Protein AF-A0A378INS8-F1 (afdb_monomer_lite)

Structure (mmCIF, N/CA/C/O backbone):
data_AF-A0A378INS8-F1
#
_entry.id   AF-A0A378INS8-F1
#
loop_
_atom_site.group_PDB
_atom_site.id
_atom_site.type_symbol
_atom_site.label_atom_id
_atom_site.label_alt_id
_atom_site.label_comp_id
_atom_site.label_asym_id
_atom_site.label_entity_id
_atom_site.label_seq_id
_atom_site.pdbx_PDB_ins_code
_atom_site.Cartn_x
_atom_site.Cartn_y
_atom_site.Cartn_z
_atom_site.occupancy
_atom_site.B_iso_or_equiv
_atom_site.auth_seq_id
_atom_site.auth_comp_id
_atom_site.auth_asym_id
_atom_site.auth_atom_id
_atom_site.pdbx_PDB_model_num
ATOM 1 N N . MET A 1 1 ? 23.348 29.051 44.849 1.00 39.84 1 MET A N 1
ATOM 2 C CA . MET A 1 1 ? 23.920 27.692 44.693 1.00 39.84 1 MET A CA 1
ATOM 3 C C . MET A 1 1 ? 22.942 26.666 45.245 1.00 39.84 1 MET A C 1
ATOM 5 O O . MET A 1 1 ? 22.263 26.943 46.222 1.00 39.84 1 MET A O 1
ATOM 9 N N . LYS A 1 2 ? 22.835 25.541 44.535 1.00 44.41 2 LYS A N 1
ATOM 10 C CA . LYS A 1 2 ? 21.806 24.494 44.605 1.00 44.41 2 LYS A CA 1
ATOM 11 C C . LYS A 1 2 ? 21.766 23.766 45.956 1.00 44.41 2 LYS A C 1
ATOM 13 O O . LYS A 1 2 ? 22.817 23.362 46.442 1.00 44.41 2 LYS A O 1
ATOM 18 N N . ARG A 1 3 ? 20.563 23.471 46.463 1.00 52.94 3 ARG A N 1
ATOM 19 C CA . ARG A 1 3 ? 20.288 22.281 47.289 1.00 52.94 3 ARG A CA 1
ATOM 20 C C . ARG A 1 3 ? 18.936 21.703 46.872 1.00 52.94 3 ARG A C 1
ATOM 22 O O . ARG A 1 3 ? 17.893 22.259 47.191 1.00 52.94 3 ARG A O 1
ATOM 29 N N . PHE A 1 4 ? 18.991 20.632 46.086 1.00 54.97 4 PHE A N 1
ATOM 30 C CA . PHE A 1 4 ? 17.843 19.791 45.769 1.00 54.97 4 PHE A CA 1
ATOM 31 C C . PHE A 1 4 ? 17.608 18.865 46.961 1.00 54.97 4 PHE A C 1
ATOM 33 O O . PHE A 1 4 ? 18.517 18.137 47.356 1.00 54.97 4 PHE A O 1
ATOM 40 N N . SER A 1 5 ? 16.417 18.944 47.552 1.00 51.12 5 SER A N 1
ATOM 41 C CA . SER A 1 5 ? 15.993 18.050 48.624 1.00 51.12 5 SER A CA 1
ATOM 42 C C . SER A 1 5 ? 15.397 16.787 48.008 1.00 51.12 5 SER A C 1
ATOM 44 O O . SER A 1 5 ? 14.485 16.852 47.184 1.00 51.12 5 SER A O 1
ATOM 46 N N . THR A 1 6 ? 15.968 15.647 48.371 1.00 59.41 6 THR A N 1
ATOM 47 C CA . THR A 1 6 ? 15.587 14.296 47.964 1.00 59.41 6 THR A CA 1
ATOM 48 C C . THR A 1 6 ? 14.292 13.868 48.651 1.00 59.41 6 THR A C 1
ATOM 50 O O . THR A 1 6 ? 14.273 13.711 49.871 1.00 59.41 6 THR A O 1
ATOM 53 N N . LEU A 1 7 ? 13.232 13.615 47.882 1.00 56.62 7 LEU A N 1
ATOM 54 C CA . LEU A 1 7 ? 12.071 12.864 48.360 1.00 56.62 7 LEU A CA 1
ATOM 55 C C . LEU A 1 7 ? 12.234 11.402 47.939 1.00 56.62 7 LEU A C 1
ATOM 57 O O . LEU A 1 7 ? 11.865 11.007 46.836 1.00 56.62 7 LEU A O 1
ATOM 61 N N . PHE A 1 8 ? 12.831 10.613 48.832 1.00 53.41 8 PHE A N 1
ATOM 62 C CA . PHE A 1 8 ? 12.748 9.157 48.794 1.00 53.41 8 PHE A CA 1
ATOM 63 C C . PHE A 1 8 ? 11.377 8.749 49.340 1.00 53.41 8 PHE A C 1
ATOM 65 O O . PHE A 1 8 ? 11.072 8.990 50.507 1.00 53.41 8 PHE A O 1
ATOM 72 N N . PHE A 1 9 ? 10.543 8.144 48.496 1.00 46.22 9 PHE A N 1
ATOM 73 C CA . PHE A 1 9 ? 9.330 7.465 48.940 1.00 46.22 9 PHE A CA 1
ATOM 74 C C . PHE A 1 9 ? 9.711 6.101 49.525 1.00 46.22 9 PHE A C 1
ATOM 76 O O . PHE A 1 9 ? 10.216 5.232 48.819 1.00 46.22 9 PHE A O 1
ATOM 83 N N . SER A 1 10 ? 9.474 5.945 50.826 1.00 43.38 10 SER A N 1
ATOM 84 C CA . SER A 1 10 ? 9.538 4.677 51.553 1.00 43.38 10 SER A CA 1
ATOM 85 C C . SER A 1 10 ? 8.176 3.973 51.457 1.00 43.38 10 SER A C 1
ATOM 87 O O . SER A 1 10 ? 7.172 4.591 51.830 1.00 43.38 10 SER A O 1
ATOM 89 N N . PRO A 1 11 ? 8.079 2.722 50.976 1.00 47.91 11 PRO A N 1
ATOM 90 C CA . PRO A 1 11 ? 6.872 1.926 51.138 1.00 47.91 11 PRO A CA 1
ATOM 91 C C . PRO A 1 11 ? 6.813 1.402 52.578 1.00 47.91 11 PRO A C 1
ATOM 93 O O . PRO A 1 11 ? 7.722 0.714 53.034 1.00 47.91 11 PRO A O 1
ATOM 96 N N . LYS A 1 12 ? 5.730 1.728 53.292 1.00 42.47 12 LYS A N 1
ATOM 97 C CA . LYS A 1 12 ? 5.376 1.092 54.567 1.00 42.47 12 LYS A CA 1
ATOM 98 C C . LYS A 1 12 ? 5.218 -0.417 54.353 1.00 42.47 12 LYS A C 1
ATOM 100 O O . LYS A 1 12 ? 4.269 -0.846 53.703 1.00 42.47 12 LYS A O 1
ATOM 105 N N . GLU A 1 13 ? 6.119 -1.198 54.935 1.00 41.91 13 GLU A N 1
ATOM 106 C CA . GLU A 1 13 ? 5.867 -2.593 55.284 1.00 41.91 13 GLU A CA 1
ATOM 107 C C . GLU A 1 13 ? 4.958 -2.618 56.516 1.00 41.91 13 GLU A C 1
ATOM 109 O O . GLU A 1 13 ? 5.338 -2.154 57.591 1.00 41.91 13 GLU A O 1
ATOM 114 N N . GLU A 1 14 ? 3.752 -3.156 56.367 1.00 38.22 14 GLU A N 1
ATOM 115 C CA . GLU A 1 14 ? 2.919 -3.564 57.493 1.00 38.22 14 GLU A CA 1
ATOM 116 C C . GLU A 1 14 ? 2.7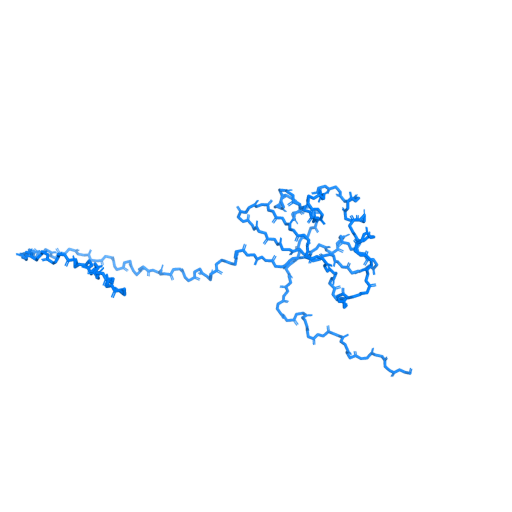33 -5.076 57.375 1.00 38.22 14 GLU A C 1
ATOM 118 O O . GLU A 1 14 ? 2.094 -5.586 56.456 1.00 38.22 14 GLU A O 1
ATOM 123 N N . SER A 1 15 ? 3.406 -5.793 58.271 1.00 48.62 15 SER A N 1
ATOM 124 C CA . SER A 1 15 ? 3.324 -7.239 58.413 1.00 48.62 15 SER A CA 1
ATOM 125 C C . SER A 1 15 ? 2.373 -7.564 59.559 1.00 48.62 15 SER A C 1
ATOM 127 O O . SER A 1 15 ? 2.508 -7.030 60.659 1.00 48.62 15 SER A O 1
ATOM 129 N N . LEU A 1 16 ? 1.429 -8.478 59.328 1.00 35.53 16 LEU A N 1
ATOM 130 C CA . LEU A 1 16 ? 0.792 -9.207 60.419 1.00 35.53 16 LEU A CA 1
ATOM 131 C C . LEU A 1 16 ? 0.398 -10.608 59.946 1.00 35.53 16 LEU A C 1
ATOM 133 O O . LEU A 1 16 ? -0.518 -10.805 59.152 1.00 35.53 16 LEU A O 1
ATOM 137 N N . ASN A 1 17 ? 1.168 -11.581 60.427 1.00 38.75 17 ASN A N 1
ATOM 138 C CA . ASN A 1 17 ? 0.951 -13.009 60.250 1.00 38.75 17 ASN A CA 1
ATOM 139 C C . ASN A 1 17 ? -0.226 -13.490 61.113 1.00 38.75 17 ASN A C 1
ATOM 141 O O . ASN A 1 17 ? -0.330 -13.091 62.270 1.00 38.75 17 ASN A O 1
ATOM 145 N N . SER A 1 18 ? -0.999 -14.468 60.633 1.00 44.94 18 SER A N 1
ATOM 146 C CA . SER A 1 18 ? -1.199 -15.729 61.373 1.00 44.94 18 SER A CA 1
ATOM 147 C C . SER A 1 18 ? -1.793 -16.834 60.473 1.00 44.94 18 SER A C 1
ATOM 149 O O . SER A 1 18 ? -2.406 -16.521 59.451 1.00 44.94 18 SER A O 1
ATOM 151 N N . PRO A 1 19 ? -1.558 -18.126 60.791 1.00 46.62 19 PRO A N 1
ATOM 152 C CA . PRO A 1 19 ? -1.724 -19.244 59.866 1.00 46.62 19 PRO A CA 1
ATOM 153 C C . PRO A 1 19 ? -3.017 -20.029 60.117 1.00 46.62 19 PRO A C 1
ATOM 155 O O . PRO A 1 19 ? -3.330 -20.356 61.259 1.00 46.62 19 PRO A O 1
ATOM 158 N N . ILE A 1 20 ? -3.711 -20.450 59.056 1.00 40.41 20 ILE A N 1
ATOM 159 C CA . ILE A 1 20 ? -4.708 -21.526 59.141 1.00 40.41 20 ILE A CA 1
ATOM 160 C C . ILE A 1 20 ? -4.495 -22.488 57.971 1.00 40.41 20 ILE A C 1
ATOM 162 O O . ILE A 1 20 ? -4.667 -22.141 56.805 1.00 40.41 20 ILE A O 1
ATOM 166 N N . LYS A 1 21 ? -4.082 -23.712 58.318 1.00 45.50 21 LYS A N 1
ATOM 167 C CA . LYS A 1 21 ? -4.075 -24.889 57.447 1.00 45.50 21 LYS A CA 1
ATOM 168 C C . LYS A 1 21 ? -5.506 -25.216 57.025 1.00 45.50 21 LYS A C 1
ATOM 170 O O . LYS A 1 21 ? -6.363 -25.409 57.883 1.00 45.50 21 LYS A O 1
ATOM 175 N N . THR A 1 22 ? -5.729 -25.439 55.737 1.00 39.97 22 THR A N 1
ATOM 176 C CA . THR A 1 22 ? -6.728 -26.414 55.288 1.00 39.97 22 THR A CA 1
ATOM 177 C C . THR A 1 22 ? -6.227 -27.049 53.998 1.00 39.97 22 THR A C 1
ATOM 179 O O . THR A 1 22 ? -6.024 -26.375 52.991 1.00 39.97 22 THR A O 1
ATOM 182 N N . GLU A 1 23 ? -5.944 -28.347 54.076 1.00 46.47 23 GLU A N 1
ATOM 183 C CA . GLU A 1 23 ? -5.719 -29.216 52.927 1.00 46.47 23 GLU A CA 1
ATOM 184 C C . GLU A 1 23 ? -6.987 -29.250 52.068 1.00 46.47 23 GLU A C 1
ATOM 186 O O . GLU A 1 23 ? -8.095 -29.392 52.581 1.00 46.47 23 GLU A O 1
ATOM 191 N N . GLY A 1 24 ? -6.826 -29.129 50.754 1.00 33.47 24 GLY A N 1
ATOM 192 C CA . GLY A 1 24 ? -7.931 -29.212 49.810 1.00 33.47 24 GLY A CA 1
ATOM 193 C C . GLY A 1 24 ? -7.426 -29.109 48.380 1.00 33.47 24 GLY A C 1
ATOM 194 O O . GLY A 1 24 ? -7.262 -28.010 47.873 1.00 33.47 24 GLY A O 1
ATOM 195 N N . ASN A 1 25 ? -7.131 -30.270 47.789 1.00 39.12 25 ASN A N 1
ATOM 196 C CA . ASN A 1 25 ? -6.946 -30.561 46.362 1.00 39.12 25 ASN A CA 1
ATOM 197 C C . ASN A 1 25 ? -6.570 -29.387 45.446 1.00 39.12 25 ASN A C 1
ATOM 199 O O . ASN A 1 25 ? -7.413 -28.608 45.017 1.00 39.12 25 ASN A O 1
ATOM 203 N N . VAL A 1 26 ? -5.297 -29.358 45.060 1.00 43.28 26 VAL A N 1
ATOM 204 C CA . VAL A 1 26 ? -4.753 -28.498 44.011 1.00 43.28 26 VAL A CA 1
ATOM 205 C C . VAL A 1 26 ? -5.031 -29.147 42.648 1.00 43.28 26 VAL A C 1
ATOM 207 O O . VAL A 1 26 ? -4.382 -30.145 42.332 1.00 43.28 26 VAL A O 1
ATOM 210 N N . PRO A 1 27 ? -5.884 -28.597 41.762 1.00 43.03 27 PRO A N 1
ATOM 211 C CA . PRO A 1 27 ? -5.593 -28.692 40.349 1.00 43.03 27 PRO A CA 1
ATOM 212 C C . PRO A 1 27 ? -4.503 -27.657 40.100 1.00 43.03 27 PRO A C 1
ATOM 214 O O . PRO A 1 27 ? -4.717 -26.446 40.175 1.00 43.03 27 PRO A O 1
ATOM 217 N N . ASN A 1 28 ? -3.294 -28.159 39.874 1.00 45.88 28 ASN A N 1
ATOM 218 C CA . ASN A 1 28 ? -2.154 -27.357 39.478 1.00 45.88 28 ASN A CA 1
ATOM 219 C C . ASN A 1 28 ? -2.430 -26.897 38.047 1.00 45.88 28 ASN A C 1
ATOM 221 O O . ASN A 1 28 ? -1.963 -27.505 37.083 1.00 45.88 28 ASN A O 1
ATOM 225 N N . TYR A 1 29 ? -3.242 -25.850 37.901 1.00 42.84 29 TYR A N 1
ATOM 226 C CA . TYR A 1 29 ? -3.275 -25.067 36.684 1.00 42.84 29 TYR A CA 1
ATOM 227 C C . TYR A 1 29 ? -1.916 -24.392 36.623 1.00 42.84 29 TYR A C 1
ATOM 229 O O . TYR A 1 29 ? -1.720 -23.282 37.119 1.00 42.84 29 TYR A O 1
ATOM 237 N N . LYS A 1 30 ? -0.947 -25.109 36.041 1.00 44.88 30 LYS A N 1
ATOM 238 C CA . LYS A 1 30 ? 0.213 -24.487 35.429 1.00 44.88 30 LYS A CA 1
ATOM 239 C C . LYS A 1 30 ? -0.360 -23.346 34.611 1.00 44.88 30 LYS A C 1
ATOM 241 O O . LYS A 1 30 ? -1.018 -23.573 33.598 1.00 44.88 30 LYS A O 1
ATOM 246 N N . LYS A 1 31 ? -0.158 -22.133 35.116 1.00 46.44 31 LYS A N 1
ATOM 247 C CA . LYS A 1 31 ? -0.298 -20.891 34.382 1.00 46.44 31 LYS A CA 1
ATOM 248 C C . LYS A 1 31 ? 0.686 -21.042 33.231 1.00 46.44 31 LYS A C 1
ATOM 250 O O . LYS A 1 31 ? 1.869 -20.747 33.372 1.00 46.44 31 LYS A O 1
ATOM 255 N N . SER A 1 32 ? 0.215 -21.667 32.155 1.00 41.34 32 SER A N 1
ATOM 256 C CA . SER A 1 32 ? 0.851 -21.634 30.858 1.00 41.34 32 SER A CA 1
ATOM 257 C C . SER A 1 32 ? 0.874 -20.155 30.546 1.00 41.34 32 SER A C 1
ATOM 259 O O . SER A 1 32 ? -0.149 -19.572 30.193 1.00 41.34 32 SER A O 1
ATOM 261 N N . ALA A 1 33 ? 2.003 -19.515 30.840 1.00 47.81 33 ALA A N 1
ATOM 262 C CA . ALA A 1 33 ? 2.367 -18.296 30.167 1.00 47.81 33 ALA A CA 1
ATOM 263 C C . ALA A 1 33 ? 2.412 -18.712 28.702 1.00 47.81 33 ALA A C 1
ATOM 265 O O . ALA A 1 33 ? 3.383 -19.304 28.234 1.00 47.81 33 ALA A O 1
ATOM 266 N N . GLU A 1 34 ? 1.267 -18.559 28.044 1.00 45.78 34 GLU A N 1
ATOM 267 C CA . GLU A 1 34 ? 1.148 -18.623 26.611 1.00 45.78 34 GLU A CA 1
ATOM 268 C C . GLU A 1 34 ? 2.190 -17.629 26.125 1.00 45.78 34 GLU A C 1
ATOM 270 O O . GLU A 1 34 ? 2.055 -16.423 26.333 1.00 45.78 34 GLU A O 1
ATOM 275 N N . ASN A 1 35 ? 3.309 -18.164 25.635 1.00 46.41 35 ASN A N 1
ATOM 276 C CA . ASN A 1 35 ? 4.390 -17.405 25.036 1.00 46.41 35 ASN A CA 1
ATOM 277 C C . ASN A 1 35 ? 3.836 -16.809 23.741 1.00 46.41 35 ASN A C 1
ATOM 279 O O . ASN A 1 35 ? 4.168 -17.251 22.645 1.00 46.41 35 ASN A O 1
ATOM 283 N N . THR A 1 36 ? 2.934 -15.841 23.865 1.00 49.81 36 THR A N 1
ATOM 284 C CA . THR A 1 36 ? 2.588 -14.952 22.778 1.00 49.81 36 THR A CA 1
ATOM 285 C C . THR A 1 36 ? 3.862 -14.173 22.522 1.00 49.81 36 THR A C 1
ATOM 287 O O . THR A 1 36 ? 4.309 -13.369 23.341 1.00 49.81 36 THR A O 1
ATOM 290 N N . SER A 1 37 ? 4.515 -14.503 21.408 1.00 54.88 37 SER A N 1
ATOM 291 C CA . SER A 1 37 ? 5.600 -13.702 20.859 1.00 54.88 37 SER A CA 1
ATOM 292 C C . SER A 1 37 ? 5.194 -12.229 20.933 1.00 54.88 37 SER A C 1
ATOM 294 O O . SER A 1 37 ? 4.032 -11.942 20.629 1.00 54.88 37 SER A O 1
ATOM 296 N N . PRO A 1 38 ? 6.095 -11.312 21.326 1.00 55.81 38 PRO A N 1
ATOM 297 C CA . PRO A 1 38 ? 5.756 -9.899 21.436 1.00 55.81 38 PRO A CA 1
ATOM 298 C C . PRO A 1 38 ? 5.088 -9.453 20.134 1.00 55.81 38 PRO A C 1
ATOM 300 O O . PRO A 1 38 ? 5.717 -9.498 19.075 1.00 55.81 38 PRO A O 1
ATOM 303 N N . GLN A 1 39 ? 3.795 -9.115 20.206 1.00 59.03 39 GLN A N 1
ATOM 304 C CA . GLN A 1 39 ? 3.036 -8.647 19.050 1.00 59.03 39 GLN A CA 1
ATOM 305 C C . GLN A 1 39 ? 3.767 -7.421 18.513 1.00 59.03 39 GLN A C 1
ATOM 307 O O . GLN A 1 39 ? 3.957 -6.436 19.232 1.00 59.03 39 GLN A O 1
ATOM 312 N N . ARG A 1 40 ? 4.259 -7.509 17.274 1.00 59.91 40 ARG A N 1
ATOM 313 C CA . ARG A 1 40 ? 4.915 -6.369 16.642 1.00 59.91 40 ARG A CA 1
ATOM 314 C C . ARG A 1 40 ? 3.879 -5.259 16.518 1.00 59.91 40 ARG A C 1
ATOM 316 O O . ARG A 1 40 ? 2.782 -5.473 16.021 1.00 59.91 40 ARG A O 1
ATOM 323 N N . ILE A 1 41 ? 4.243 -4.075 17.001 1.00 77.31 41 ILE A N 1
ATOM 324 C CA . ILE A 1 41 ? 3.386 -2.884 16.935 1.00 77.31 41 ILE A CA 1
ATOM 325 C C . ILE A 1 41 ? 3.239 -2.419 15.474 1.00 77.31 41 ILE A C 1
ATOM 327 O O . ILE A 1 41 ? 2.234 -1.810 15.116 1.00 77.31 41 ILE A O 1
ATOM 331 N N . VAL A 1 42 ? 4.238 -2.736 14.639 1.00 86.75 42 VAL A N 1
ATOM 332 C CA . VAL A 1 42 ? 4.323 -2.373 13.222 1.00 86.75 42 VAL A CA 1
ATOM 333 C C . VAL A 1 42 ? 4.864 -3.550 12.419 1.00 86.75 42 VAL A C 1
ATOM 335 O O . VAL A 1 42 ? 5.833 -4.196 12.831 1.00 86.75 42 VAL A O 1
ATOM 338 N N . GLU A 1 43 ? 4.263 -3.803 11.263 1.00 87.75 43 GLU A N 1
ATOM 339 C CA . GLU A 1 43 ? 4.675 -4.837 10.317 1.00 87.75 43 GLU A CA 1
ATOM 340 C C . GLU A 1 43 ? 4.991 -4.196 8.964 1.00 87.75 43 GLU A C 1
ATOM 342 O O . GLU A 1 43 ? 4.235 -3.360 8.478 1.00 87.75 43 GLU A O 1
ATOM 347 N N . GLU A 1 44 ? 6.111 -4.569 8.345 1.00 93.00 44 GLU A N 1
ATOM 348 C CA . GLU A 1 44 ? 6.392 -4.166 6.967 1.00 93.00 44 GLU A CA 1
ATOM 349 C C . GLU A 1 44 ? 5.700 -5.125 6.008 1.00 93.00 44 GLU A C 1
ATOM 351 O O . GLU A 1 44 ? 5.897 -6.346 6.055 1.00 93.00 44 GLU A O 1
ATOM 356 N N . VAL A 1 45 ? 4.872 -4.558 5.140 1.00 94.12 45 VAL A N 1
ATOM 357 C CA . VAL A 1 45 ? 4.046 -5.311 4.203 1.00 94.12 45 VAL A CA 1
ATOM 358 C C . VAL A 1 45 ? 4.143 -4.720 2.808 1.00 94.12 45 VAL A C 1
ATOM 360 O O . VAL A 1 45 ? 4.539 -3.571 2.608 1.00 94.12 45 VAL A O 1
ATOM 363 N N . TYR A 1 46 ? 3.747 -5.509 1.824 1.00 94.81 46 TYR A N 1
ATOM 364 C CA . TYR A 1 46 ? 3.560 -5.052 0.458 1.00 94.81 46 TYR A CA 1
ATOM 365 C C . TYR A 1 46 ? 2.347 -5.733 -0.164 1.00 94.81 46 TYR A C 1
ATOM 367 O O . TYR A 1 46 ? 1.901 -6.798 0.269 1.00 94.81 46 TYR A O 1
ATOM 375 N N . PHE A 1 47 ? 1.829 -5.123 -1.224 1.00 94.12 47 PHE A N 1
ATOM 376 C CA . PHE A 1 47 ? 0.740 -5.681 -2.015 1.00 94.12 47 PHE A CA 1
ATOM 377 C C . PHE A 1 47 ? 1.270 -5.913 -3.433 1.00 94.12 47 PHE A C 1
ATOM 379 O O . PHE A 1 47 ? 1.554 -4.936 -4.126 1.00 94.12 47 PHE A O 1
ATOM 386 N N . PRO A 1 48 ? 1.422 -7.164 -3.907 1.00 91.75 48 PRO A N 1
ATOM 387 C CA . PRO A 1 48 ? 2.049 -7.447 -5.204 1.00 91.75 48 PRO A CA 1
ATOM 388 C C . PRO A 1 48 ? 1.406 -6.712 -6.390 1.00 91.75 48 PRO A C 1
ATOM 390 O O . PRO A 1 48 ? 2.084 -6.335 -7.344 1.00 91.75 48 PRO A O 1
ATOM 393 N N . GLN A 1 49 ? 0.092 -6.493 -6.322 1.00 91.69 49 GLN A N 1
ATOM 394 C CA . GLN A 1 49 ? -0.682 -5.825 -7.371 1.00 91.69 49 GLN A CA 1
ATOM 395 C C . GLN A 1 49 ? -0.533 -4.297 -7.352 1.00 91.69 49 GLN A C 1
ATOM 397 O O . GLN A 1 49 ? -0.812 -3.633 -8.348 1.00 91.69 49 GLN A O 1
ATOM 402 N N . ILE A 1 50 ? -0.086 -3.731 -6.231 1.00 93.81 50 ILE A N 1
ATOM 403 C CA . ILE A 1 50 ? 0.160 -2.301 -6.071 1.00 93.81 50 ILE A CA 1
ATOM 404 C C . ILE A 1 50 ? 1.658 -2.096 -6.227 1.00 93.81 50 ILE A C 1
ATOM 406 O O . ILE A 1 50 ? 2.438 -2.220 -5.282 1.00 93.81 50 ILE A O 1
ATOM 410 N N . SER A 1 51 ? 2.060 -1.812 -7.460 1.00 92.81 51 SER A N 1
ATOM 411 C CA . SER A 1 51 ? 3.460 -1.684 -7.842 1.00 92.81 51 SER A CA 1
ATOM 412 C C . SER A 1 51 ? 3.688 -0.538 -8.819 1.00 92.81 51 SER A C 1
ATOM 414 O O . SER A 1 51 ? 2.773 -0.037 -9.485 1.00 92.81 51 SER A O 1
ATOM 416 N N . PHE A 1 52 ? 4.944 -0.115 -8.897 1.00 92.12 52 PHE A N 1
ATOM 417 C CA . PHE A 1 52 ? 5.437 0.829 -9.882 1.00 92.12 52 PHE A CA 1
ATOM 418 C C . PHE A 1 52 ? 6.594 0.183 -10.635 1.00 92.12 52 PHE A C 1
ATOM 420 O O . PHE A 1 52 ? 7.564 -0.257 -10.028 1.00 92.12 52 PHE A O 1
ATOM 427 N N . LEU A 1 53 ? 6.462 0.081 -11.962 1.00 90.12 53 LEU A N 1
ATOM 428 C CA . LEU A 1 53 ? 7.444 -0.580 -12.834 1.00 90.12 53 LEU A CA 1
ATOM 429 C C . LEU A 1 53 ? 7.792 -2.020 -12.402 1.00 90.12 53 LEU A C 1
ATOM 431 O O . LEU A 1 53 ? 8.916 -2.474 -12.578 1.00 90.12 53 LEU A O 1
ATOM 435 N N . GLY A 1 54 ? 6.816 -2.742 -11.841 1.00 89.19 54 GLY A N 1
ATOM 436 C CA . GLY A 1 54 ? 7.001 -4.114 -11.358 1.00 89.19 54 GLY A CA 1
ATOM 437 C C . GLY A 1 54 ? 7.546 -4.225 -9.931 1.00 89.19 54 GLY A C 1
ATOM 438 O O . GLY A 1 54 ? 7.584 -5.329 -9.400 1.00 89.19 54 GLY A O 1
ATOM 439 N N . CYS A 1 55 ? 7.893 -3.110 -9.284 1.00 91.94 55 CYS A N 1
ATOM 440 C CA . CYS A 1 55 ? 8.354 -3.073 -7.897 1.00 91.94 55 CYS A CA 1
ATOM 441 C C . CYS A 1 55 ? 7.194 -2.677 -6.958 1.00 91.94 55 CYS A C 1
ATOM 443 O O . CYS A 1 55 ? 6.658 -1.571 -7.093 1.00 91.94 55 CYS A O 1
ATOM 445 N N . PRO A 1 56 ? 6.748 -3.556 -6.040 1.00 94.62 56 PRO A N 1
ATOM 446 C CA . PRO A 1 56 ? 5.675 -3.254 -5.089 1.00 94.62 56 PRO A CA 1
ATOM 447 C C . PRO A 1 56 ? 5.998 -2.094 -4.146 1.00 94.62 56 PRO A C 1
ATOM 449 O O . PRO A 1 56 ? 7.146 -1.922 -3.746 1.00 94.62 56 PRO A O 1
ATOM 452 N N . PHE A 1 57 ? 4.984 -1.335 -3.734 1.00 94.75 57 PHE A N 1
ATOM 453 C CA . PHE A 1 57 ? 5.140 -0.331 -2.675 1.00 94.75 57 PHE A CA 1
ATOM 454 C C . PHE A 1 57 ? 5.220 -1.005 -1.298 1.00 94.75 57 PHE A C 1
ATOM 456 O O . PHE A 1 57 ? 4.447 -1.927 -1.024 1.00 94.75 57 PHE A O 1
ATOM 463 N N . ILE A 1 58 ? 6.128 -0.530 -0.440 1.00 94.44 58 ILE A N 1
ATOM 464 C CA . ILE A 1 58 ? 6.305 -1.027 0.935 1.00 94.44 58 ILE A CA 1
ATOM 465 C C . ILE A 1 58 ? 5.520 -0.149 1.907 1.00 94.44 58 ILE A C 1
ATOM 467 O O . ILE A 1 58 ? 5.541 1.076 1.800 1.00 94.44 58 ILE A O 1
ATOM 471 N N . TRP A 1 59 ? 4.851 -0.762 2.876 1.00 96.25 59 TRP A N 1
ATOM 472 C CA . TRP A 1 59 ? 4.009 -0.072 3.845 1.00 96.25 59 TRP A CA 1
ATOM 473 C C . TRP A 1 59 ? 4.358 -0.483 5.268 1.00 96.25 59 TRP A C 1
ATOM 475 O O . TRP A 1 59 ? 4.585 -1.661 5.542 1.00 96.25 59 TRP A O 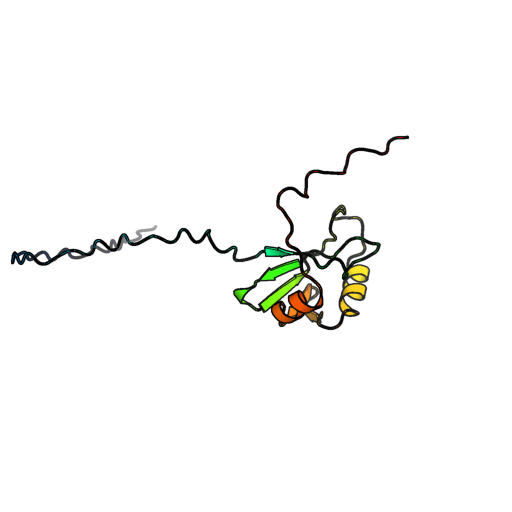1
ATOM 485 N N . TYR A 1 60 ? 4.317 0.483 6.180 1.00 95.38 60 TYR A N 1
ATOM 486 C CA . TYR A 1 60 ? 4.196 0.232 7.607 1.00 95.38 60 TYR A CA 1
ATOM 487 C C . TYR A 1 60 ? 2.731 -0.024 7.930 1.00 95.38 60 TYR A C 1
ATOM 489 O O . TYR A 1 60 ? 1.905 0.889 7.882 1.00 95.38 60 TYR A O 1
ATOM 497 N N . TYR A 1 61 ? 2.407 -1.272 8.243 1.00 94.88 61 TYR A N 1
ATOM 498 C CA . TYR A 1 61 ? 1.088 -1.693 8.676 1.00 94.88 61 TYR A CA 1
ATOM 499 C C . TYR A 1 61 ? 0.996 -1.661 10.201 1.00 94.88 61 TYR A C 1
ATOM 501 O O . TYR A 1 61 ? 1.839 -2.222 10.903 1.00 94.88 61 TYR A O 1
ATOM 509 N N . TYR A 1 62 ? -0.047 -1.003 10.701 1.00 93.56 62 TYR A N 1
ATOM 510 C CA . TYR A 1 62 ? -0.389 -0.868 12.111 1.00 93.56 62 TYR A CA 1
ATOM 511 C C . TYR A 1 62 ? -1.727 -1.583 12.361 1.00 93.56 62 TYR A C 1
ATOM 513 O O . TYR A 1 62 ? -2.781 -0.936 12.304 1.00 93.56 62 TYR A O 1
ATOM 521 N N . PRO A 1 63 ? -1.724 -2.900 12.655 1.00 89.81 63 PRO A N 1
ATOM 522 C CA . PRO A 1 63 ? -2.952 -3.690 12.769 1.00 89.81 63 PRO A CA 1
ATOM 523 C C . PRO A 1 63 ? -3.935 -3.130 13.805 1.00 89.81 63 PRO A C 1
ATOM 525 O O . PRO A 1 63 ? -5.131 -3.037 13.552 1.00 89.81 63 PRO A O 1
ATOM 528 N N . PHE A 1 64 ? -3.423 -2.676 14.954 1.00 91.00 64 PHE A N 1
ATOM 529 C CA . PHE A 1 64 ? -4.235 -2.128 16.048 1.00 91.00 64 PHE A CA 1
ATOM 530 C C . PHE A 1 64 ? -4.917 -0.797 15.722 1.00 91.00 64 PHE A C 1
ATOM 532 O O . PHE A 1 64 ? -5.880 -0.420 16.386 1.00 91.00 64 PHE A O 1
ATOM 539 N N . HIS A 1 65 ? -4.405 -0.071 14.729 1.00 92.00 65 HIS A N 1
ATOM 540 C CA . HIS A 1 65 ? -4.944 1.217 14.297 1.00 92.00 65 HIS A CA 1
ATOM 541 C C . HIS A 1 65 ? -5.695 1.120 12.973 1.00 92.00 65 HIS A C 1
ATOM 543 O O . HIS A 1 65 ? -6.192 2.136 12.489 1.00 92.00 65 HIS A O 1
ATOM 549 N N . ASP A 1 66 ? -5.762 -0.085 12.399 1.00 93.69 66 ASP A N 1
ATOM 550 C CA . ASP A 1 66 ? -6.372 -0.349 11.103 1.00 93.69 66 ASP A CA 1
ATOM 551 C C . ASP A 1 66 ? -5.866 0.624 10.017 1.00 93.69 66 ASP A C 1
ATOM 553 O O . ASP A 1 66 ? -6.621 1.224 9.242 1.00 93.69 66 ASP A O 1
ATOM 557 N N . LEU A 1 67 ? -4.545 0.830 10.031 1.00 95.00 67 LEU A N 1
ATOM 558 C CA . LEU A 1 67 ? -3.838 1.884 9.311 1.00 95.00 67 LEU A CA 1
ATOM 559 C C . LEU A 1 67 ? -2.609 1.310 8.609 1.00 95.00 67 LEU A C 1
ATOM 561 O O . LEU A 1 67 ? -1.863 0.533 9.204 1.00 95.00 67 LEU A O 1
ATOM 565 N N . ALA A 1 68 ? -2.351 1.747 7.379 1.00 96.31 68 ALA A N 1
ATOM 566 C CA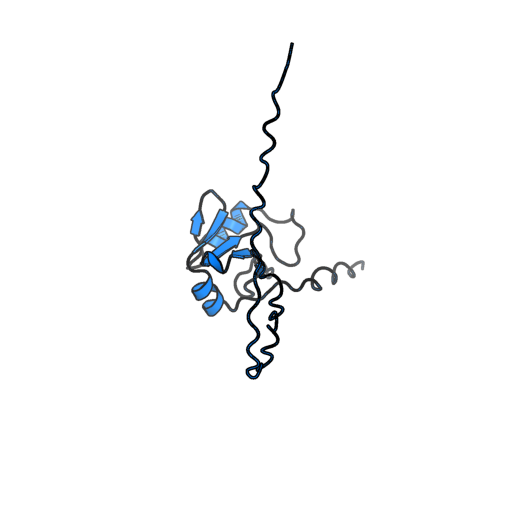 . ALA A 1 68 ? -1.060 1.546 6.733 1.00 96.31 68 ALA A CA 1
ATOM 567 C C . ALA A 1 68 ? -0.515 2.869 6.187 1.00 96.31 68 ALA A C 1
ATOM 569 O O . ALA A 1 68 ? -1.265 3.662 5.619 1.00 96.31 68 ALA A O 1
ATOM 570 N N . ILE A 1 69 ? 0.785 3.098 6.360 1.00 96.50 69 ILE A N 1
ATOM 571 C CA . ILE A 1 69 ? 1.492 4.295 5.889 1.00 96.50 69 ILE A CA 1
ATOM 572 C C . ILE A 1 69 ? 2.599 3.851 4.939 1.00 96.50 69 ILE A C 1
ATOM 574 O O . ILE A 1 69 ? 3.370 2.945 5.256 1.00 96.50 69 ILE A O 1
ATOM 578 N N . TRP A 1 70 ? 2.669 4.456 3.758 1.00 95.62 70 TRP A N 1
ATOM 579 C CA . TRP A 1 70 ? 3.701 4.138 2.776 1.00 95.62 70 TRP A CA 1
ATOM 580 C C . TRP A 1 70 ? 5.082 4.551 3.297 1.00 95.62 70 TRP A C 1
ATOM 582 O O . TRP A 1 70 ? 5.253 5.670 3.775 1.00 95.62 70 TRP A O 1
ATOM 592 N N . THR A 1 71 ? 6.085 3.678 3.173 1.00 92.44 71 THR A N 1
ATOM 593 C CA . THR A 1 71 ? 7.429 3.943 3.725 1.00 92.44 71 THR A CA 1
ATOM 594 C C . THR A 1 71 ? 8.234 4.964 2.920 1.00 92.44 71 THR A C 1
ATOM 596 O O . THR A 1 71 ? 9.268 5.436 3.387 1.00 92.44 71 THR A O 1
ATOM 599 N N . GLY A 1 72 ? 7.792 5.284 1.700 1.00 90.69 72 GLY A N 1
ATOM 600 C CA . GLY A 1 72 ? 8.571 6.051 0.727 1.00 90.69 72 GLY A CA 1
ATOM 601 C C . GLY A 1 72 ? 9.374 5.181 -0.246 1.00 90.69 72 GLY A C 1
ATOM 602 O O . GLY A 1 72 ? 10.017 5.717 -1.147 1.00 90.69 72 GLY A O 1
ATOM 603 N N . HIS A 1 73 ? 9.319 3.850 -0.112 1.00 89.50 73 HIS A N 1
ATOM 604 C CA . HIS A 1 73 ? 10.164 2.920 -0.871 1.00 89.50 73 HIS A CA 1
ATOM 605 C C . HIS A 1 73 ? 9.360 1.927 -1.706 1.00 89.50 73 HIS A C 1
ATOM 607 O O . HIS A 1 73 ? 8.177 1.663 -1.454 1.00 89.50 73 HIS A O 1
ATOM 613 N N . LEU A 1 74 ? 10.042 1.362 -2.703 1.00 91.19 74 LEU A N 1
ATOM 614 C CA . LEU A 1 74 ? 9.587 0.203 -3.459 1.00 91.19 74 LEU A CA 1
ATOM 615 C C . LEU A 1 74 ? 10.464 -1.004 -3.120 1.00 91.19 74 LEU A C 1
ATOM 617 O O . LEU A 1 74 ? 11.678 -0.885 -2.943 1.00 91.19 74 LEU A O 1
ATOM 621 N N . TYR A 1 75 ? 9.847 -2.174 -3.082 1.00 89.69 75 TYR A N 1
ATOM 622 C CA . TYR A 1 75 ? 10.519 -3.437 -2.835 1.00 89.69 75 TYR A CA 1
ATOM 623 C C . TYR A 1 75 ? 11.539 -3.765 -3.931 1.00 89.69 75 TYR A C 1
ATOM 625 O O . TYR A 1 75 ? 11.246 -3.635 -5.121 1.00 89.69 75 TYR A O 1
ATOM 633 N N . GLY A 1 76 ? 12.737 -4.186 -3.514 1.00 84.38 76 GLY A N 1
ATOM 634 C CA . GLY A 1 76 ? 13.834 -4.554 -4.413 1.00 84.38 76 GLY A CA 1
ATOM 635 C C . GLY A 1 76 ? 14.512 -3.374 -5.118 1.00 84.38 76 GLY A C 1
ATOM 636 O O . GLY A 1 76 ? 15.176 -3.580 -6.131 1.00 84.38 76 GLY A O 1
ATOM 637 N N . THR A 1 77 ? 14.347 -2.140 -4.626 1.00 83.19 77 THR A N 1
ATOM 638 C CA . THR A 1 77 ? 14.923 -0.946 -5.268 1.00 83.19 77 THR A CA 1
ATOM 639 C C . THR A 1 77 ? 15.817 -0.138 -4.323 1.00 83.19 77 THR A C 1
ATOM 641 O O . THR A 1 77 ? 15.505 -0.026 -3.137 1.00 83.19 77 THR A O 1
ATOM 644 N N . PRO A 1 78 ? 16.917 0.458 -4.824 1.00 76.38 78 PRO A N 1
ATOM 645 C CA . PRO A 1 78 ? 17.676 1.453 -4.075 1.00 76.38 78 PRO A CA 1
ATOM 646 C C . PRO A 1 78 ? 16.824 2.691 -3.783 1.00 76.38 78 PRO A C 1
ATOM 648 O O . PRO A 1 78 ? 16.041 3.131 -4.627 1.00 76.38 78 PRO A O 1
ATOM 651 N N . GLN A 1 79 ? 17.045 3.285 -2.613 1.00 67.50 79 GLN A N 1
ATOM 652 C CA . GLN A 1 79 ? 16.267 4.394 -2.056 1.00 67.50 79 GLN A CA 1
ATOM 653 C C . GLN A 1 79 ? 16.232 5.668 -2.933 1.00 67.50 79 GLN A C 1
ATOM 655 O O . GLN A 1 79 ? 15.291 6.447 -2.816 1.00 67.50 79 GLN A O 1
ATOM 660 N N . ASP A 1 80 ? 17.181 5.841 -3.861 1.00 64.19 80 ASP A N 1
ATOM 661 C CA . ASP A 1 80 ? 17.396 7.106 -4.586 1.00 64.19 80 ASP A CA 1
ATOM 662 C C . ASP A 1 80 ? 16.941 7.112 -6.058 1.00 64.19 80 ASP A C 1
ATOM 664 O O . ASP A 1 80 ? 17.149 8.091 -6.775 1.00 64.19 80 ASP A O 1
ATOM 668 N N . ASN A 1 81 ? 16.315 6.040 -6.551 1.00 72.62 81 ASN A N 1
ATOM 669 C CA . ASN A 1 81 ? 16.104 5.885 -7.998 1.00 72.62 81 ASN A CA 1
ATOM 670 C C . ASN A 1 81 ? 14.815 6.509 -8.553 1.00 72.62 81 ASN A C 1
ATOM 672 O O . ASN A 1 81 ? 14.663 6.595 -9.773 1.00 72.62 81 ASN A O 1
ATOM 676 N N . PHE A 1 82 ? 13.879 6.947 -7.706 1.00 80.69 82 PHE A N 1
ATOM 677 C CA . PHE A 1 82 ? 12.550 7.356 -8.167 1.00 80.69 82 PHE A CA 1
ATOM 678 C C . PHE A 1 82 ? 12.108 8.712 -7.631 1.00 80.69 82 PHE A C 1
ATOM 680 O O . PHE A 1 82 ? 12.272 9.051 -6.463 1.00 80.69 82 PHE A O 1
ATOM 687 N N . ASN A 1 83 ? 11.470 9.489 -8.508 1.00 88.62 83 ASN A N 1
ATOM 688 C CA . ASN A 1 83 ? 10.881 10.765 -8.137 1.00 88.62 83 ASN A CA 1
ATOM 689 C C . ASN A 1 83 ? 9.657 10.538 -7.233 1.00 88.62 83 ASN A C 1
ATOM 691 O O . ASN A 1 83 ? 8.612 10.068 -7.691 1.00 88.62 83 ASN A O 1
ATOM 695 N N . LEU A 1 84 ? 9.771 10.943 -5.967 1.00 88.75 84 LEU A N 1
ATOM 696 C CA . LEU A 1 84 ? 8.741 10.772 -4.941 1.00 88.75 84 LEU A CA 1
ATOM 697 C C . LEU A 1 84 ? 7.374 11.347 -5.348 1.00 88.75 84 LEU A C 1
ATOM 699 O O . LEU A 1 84 ? 6.346 10.723 -5.100 1.00 88.75 84 LEU A O 1
ATOM 703 N N . LYS A 1 85 ? 7.336 12.480 -6.062 1.00 91.06 85 LYS A N 1
ATOM 704 C CA . LYS A 1 85 ? 6.078 13.072 -6.552 1.00 91.06 85 LYS A CA 1
ATOM 705 C C . LYS A 1 85 ? 5.365 12.155 -7.547 1.00 91.06 85 LYS A C 1
ATOM 707 O O . LYS A 1 85 ? 4.138 12.074 -7.545 1.00 91.06 85 LYS A O 1
ATOM 712 N N . THR A 1 86 ? 6.126 11.459 -8.390 1.00 91.94 86 THR A N 1
ATOM 713 C CA . THR A 1 86 ? 5.577 10.502 -9.363 1.00 91.94 86 THR A CA 1
ATOM 714 C C . THR A 1 86 ? 4.999 9.285 -8.651 1.00 91.94 86 THR A C 1
ATOM 716 O O . THR A 1 86 ? 3.888 8.861 -8.965 1.00 91.94 86 THR A O 1
ATOM 719 N N . LEU A 1 87 ? 5.712 8.773 -7.645 1.00 93.69 87 LEU A N 1
ATOM 720 C CA . LEU A 1 87 ? 5.254 7.658 -6.818 1.00 93.69 87 LEU A CA 1
ATOM 721 C C . LEU A 1 87 ? 3.970 8.003 -6.054 1.00 93.69 87 LEU A C 1
ATOM 723 O O . LEU A 1 87 ? 2.999 7.255 -6.138 1.00 93.69 87 LEU A O 1
ATOM 727 N N . LEU A 1 88 ? 3.915 9.169 -5.403 1.00 94.25 88 LEU A N 1
ATOM 728 C CA . LEU A 1 88 ? 2.710 9.645 -4.716 1.00 94.25 88 LEU A CA 1
ATOM 729 C C . LEU A 1 88 ? 1.529 9.818 -5.672 1.00 94.25 88 LEU A C 1
ATOM 731 O O . LEU A 1 88 ? 0.418 9.400 -5.361 1.00 94.25 88 LEU A O 1
ATOM 735 N N . THR A 1 89 ? 1.770 10.378 -6.861 1.00 93.19 89 THR A N 1
ATOM 736 C CA . THR A 1 89 ? 0.723 10.530 -7.881 1.00 93.19 89 THR A CA 1
ATOM 737 C C . THR A 1 89 ? 0.181 9.166 -8.304 1.00 93.19 89 THR A C 1
ATOM 739 O O . THR A 1 89 ? -1.026 9.007 -8.453 1.00 93.19 89 THR A O 1
ATOM 742 N N . LYS A 1 90 ? 1.049 8.155 -8.455 1.00 94.75 90 LYS A N 1
ATOM 743 C CA . LYS A 1 90 ? 0.619 6.784 -8.747 1.00 94.75 90 LYS A CA 1
ATOM 744 C C . LYS A 1 90 ? -0.210 6.205 -7.601 1.00 94.75 90 LYS A C 1
ATOM 746 O O . LYS A 1 90 ? -1.274 5.651 -7.864 1.00 94.75 90 LYS A O 1
ATOM 751 N N . LEU A 1 91 ? 0.247 6.347 -6.361 1.00 95.38 91 LEU A N 1
ATOM 752 C CA . LEU A 1 91 ? -0.460 5.858 -5.175 1.00 95.38 91 LEU A CA 1
ATOM 753 C C . LEU A 1 91 ? -1.851 6.481 -5.034 1.00 95.38 91 LEU A C 1
ATOM 755 O O . LEU A 1 91 ? -2.811 5.764 -4.779 1.00 95.38 91 LEU A O 1
ATOM 759 N N . GLN A 1 92 ? -1.990 7.777 -5.315 1.00 95.19 92 GLN A N 1
ATOM 760 C CA . GLN A 1 92 ? -3.270 8.486 -5.270 1.00 95.19 92 GLN A CA 1
ATOM 761 C C . GLN A 1 92 ? -4.310 7.952 -6.275 1.00 95.19 92 GLN A C 1
ATOM 763 O O . GLN A 1 92 ? -5.506 8.167 -6.094 1.00 95.19 92 GLN A O 1
ATOM 768 N N . THR A 1 93 ? -3.891 7.245 -7.333 1.00 95.12 93 THR A N 1
ATOM 769 C CA . THR A 1 93 ? -4.832 6.620 -8.285 1.00 95.12 93 THR A CA 1
ATOM 770 C C . THR A 1 93 ? -5.479 5.337 -7.761 1.00 95.12 93 THR A C 1
ATOM 772 O O . THR A 1 93 ? -6.390 4.812 -8.400 1.00 95.12 93 THR A O 1
ATOM 775 N N . ILE A 1 94 ? -5.008 4.805 -6.633 1.00 94.81 94 ILE A N 1
ATOM 776 C CA . ILE A 1 94 ? -5.443 3.517 -6.097 1.00 94.81 94 ILE A CA 1
ATOM 777 C C . ILE A 1 94 ? -6.640 3.743 -5.165 1.00 94.81 94 ILE A C 1
ATOM 779 O O . ILE A 1 94 ? -6.511 4.469 -4.177 1.00 94.81 94 ILE A O 1
ATOM 783 N N . PRO A 1 95 ? -7.804 3.122 -5.430 1.00 94.25 95 PRO A N 1
ATOM 784 C CA . PRO A 1 95 ? -8.960 3.238 -4.548 1.00 94.25 95 PRO A CA 1
ATOM 785 C C . PRO A 1 95 ? -8.624 2.781 -3.127 1.00 94.25 95 PRO A C 1
ATOM 787 O O . PRO A 1 95 ? -8.110 1.684 -2.945 1.00 94.25 95 PRO A O 1
ATOM 790 N N . GLY A 1 96 ? -8.927 3.611 -2.128 1.00 93.94 96 GLY A N 1
ATOM 791 C CA . GLY A 1 96 ? -8.617 3.337 -0.717 1.00 93.94 96 GLY A CA 1
ATOM 792 C C . GLY A 1 96 ? -7.298 3.937 -0.221 1.00 93.94 96 GLY A C 1
ATOM 793 O O . GLY A 1 96 ? -7.082 3.976 0.988 1.00 93.94 96 GLY A O 1
ATOM 794 N N . VAL A 1 97 ? -6.458 4.467 -1.117 1.00 96.44 97 VAL A N 1
ATOM 795 C CA . VAL A 1 97 ? -5.265 5.242 -0.751 1.00 96.44 97 VAL A CA 1
ATOM 796 C C . VAL A 1 97 ? -5.602 6.736 -0.738 1.00 96.44 97 VAL A C 1
ATOM 798 O O . VAL A 1 97 ? -6.120 7.280 -1.714 1.00 96.44 97 VAL A O 1
ATOM 801 N N . SER A 1 98 ? -5.283 7.418 0.360 1.00 96.00 98 SER A N 1
ATOM 802 C CA . SER A 1 98 ? -5.351 8.874 0.516 1.00 96.00 98 SER A CA 1
ATOM 803 C C . SER A 1 98 ? -3.950 9.464 0.675 1.00 96.00 98 SER A C 1
ATOM 805 O O . SER A 1 98 ? -3.016 8.773 1.071 1.00 96.00 98 SER A O 1
ATOM 807 N N . ILE A 1 99 ? -3.791 10.754 0.363 1.00 95.62 99 ILE A N 1
ATOM 808 C CA . ILE A 1 99 ? -2.577 11.504 0.708 1.00 95.62 99 ILE A CA 1
ATOM 809 C C . ILE A 1 99 ? -2.911 12.435 1.872 1.00 95.62 99 ILE A C 1
ATOM 811 O O . ILE A 1 99 ? -3.744 13.331 1.731 1.00 95.62 99 ILE A O 1
ATOM 815 N N . GLU A 1 100 ? -2.258 12.234 3.011 1.00 94.06 100 GLU A N 1
ATOM 816 C CA . GLU A 1 100 ? -2.454 12.998 4.242 1.00 94.06 100 GLU A CA 1
ATOM 817 C C . GLU A 1 100 ? -1.099 13.560 4.683 1.00 94.06 100 GLU A C 1
ATOM 819 O O . GLU A 1 100 ? -0.138 12.818 4.842 1.00 94.06 100 GLU A O 1
ATOM 824 N N . ASN A 1 101 ? -0.986 14.883 4.840 1.00 90.81 101 ASN A N 1
ATOM 825 C CA . ASN A 1 101 ? 0.267 15.557 5.227 1.00 90.81 101 ASN A CA 1
ATOM 826 C C . ASN A 1 101 ? 1.497 15.212 4.355 1.00 90.81 101 ASN A C 1
ATOM 828 O O . ASN A 1 101 ? 2.631 15.310 4.811 1.00 90.81 101 ASN A O 1
ATOM 832 N N . GLY A 1 102 ? 1.280 14.846 3.088 1.00 88.50 102 GLY A N 1
ATOM 833 C CA . GLY A 1 102 ? 2.349 14.459 2.159 1.00 88.50 102 GLY A CA 1
ATOM 834 C C . GLY A 1 102 ? 2.726 12.975 2.200 1.00 88.50 102 GLY A C 1
ATOM 835 O O . GLY A 1 102 ? 3.554 12.549 1.399 1.00 88.50 102 GLY A O 1
ATOM 836 N N . GLU A 1 103 ? 2.090 12.185 3.061 1.00 92.25 103 GLU A N 1
ATOM 837 C CA . GLU A 1 103 ? 2.271 10.738 3.153 1.00 92.25 103 GLU A CA 1
ATOM 838 C C . GLU A 1 103 ? 1.094 10.011 2.502 1.00 92.25 103 GLU A C 1
ATOM 840 O O . GLU A 1 103 ? -0.048 10.469 2.567 1.00 92.25 103 GLU A O 1
ATOM 845 N N . ALA A 1 104 ? 1.363 8.872 1.862 1.00 96.56 104 ALA A N 1
ATOM 846 C CA . ALA A 1 104 ? 0.301 8.010 1.360 1.00 96.56 104 ALA A CA 1
ATOM 847 C C . ALA A 1 104 ? -0.181 7.087 2.482 1.00 96.56 104 ALA A C 1
ATOM 849 O O . ALA A 1 104 ? 0.615 6.398 3.123 1.00 96.56 104 ALA A O 1
ATOM 850 N N . VAL A 1 105 ? -1.489 7.080 2.701 1.00 96.94 105 VAL A N 1
ATOM 851 C CA . VAL A 1 105 ? -2.146 6.439 3.834 1.00 96.94 105 VAL A CA 1
ATOM 852 C C . VAL A 1 105 ? -3.283 5.558 3.334 1.00 96.94 105 VAL A C 1
ATOM 854 O O . VAL A 1 105 ? -4.010 5.913 2.410 1.00 96.94 105 VAL A O 1
ATOM 857 N N . ILE A 1 106 ? -3.452 4.402 3.967 1.00 96.94 106 ILE A N 1
ATOM 858 C CA . ILE A 1 106 ? -4.621 3.540 3.813 1.00 96.94 106 ILE A CA 1
ATOM 859 C C . ILE A 1 106 ? -5.330 3.498 5.162 1.00 96.94 106 ILE A C 1
ATOM 861 O O . ILE A 1 106 ? -4.781 3.018 6.157 1.00 96.94 106 ILE A O 1
ATOM 865 N N . ARG A 1 107 ? -6.562 4.008 5.192 1.00 94.94 107 ARG A N 1
ATOM 866 C CA . ARG A 1 107 ? -7.488 3.865 6.323 1.00 94.94 107 ARG A CA 1
ATOM 867 C C . ARG A 1 107 ? -8.313 2.596 6.125 1.00 94.94 107 ARG A C 1
ATOM 869 O O . ARG A 1 107 ? -8.620 2.257 4.986 1.00 94.94 107 ARG A O 1
ATOM 876 N N . LYS A 1 108 ? -8.713 1.937 7.215 1.00 94.19 108 LYS A N 1
ATOM 877 C CA . LYS A 1 108 ? -9.357 0.614 7.154 1.00 94.19 108 LYS A CA 1
ATOM 878 C C . LYS A 1 108 ? -8.472 -0.416 6.449 1.00 94.19 108 LYS A C 1
ATOM 880 O O . LYS A 1 108 ? -8.891 -1.114 5.524 1.00 94.19 108 LYS A O 1
ATOM 885 N N . ALA A 1 109 ? -7.199 -0.428 6.833 1.00 92.94 109 ALA A N 1
ATOM 886 C CA . ALA A 1 109 ? -6.175 -1.228 6.183 1.00 92.94 109 ALA A CA 1
ATOM 887 C C . ALA A 1 109 ? -6.485 -2.734 6.207 1.00 92.94 109 ALA A C 1
ATOM 889 O O . ALA A 1 109 ? -6.112 -3.418 5.270 1.00 92.94 109 ALA A O 1
ATOM 890 N N . GLY A 1 110 ? -7.220 -3.259 7.187 1.00 91.81 110 GLY A N 1
ATOM 891 C CA . GLY A 1 110 ? -7.665 -4.651 7.236 1.00 91.81 110 GLY A CA 1
ATOM 892 C C . GLY A 1 110 ? -8.494 -5.054 6.014 1.00 91.81 110 GLY A C 1
ATOM 893 O O . GLY A 1 110 ? -8.146 -6.022 5.337 1.00 91.81 110 GLY A O 1
ATOM 894 N N . ASP A 1 111 ? -9.528 -4.277 5.674 1.00 93.31 111 ASP A N 1
ATOM 895 C CA . ASP A 1 111 ? -10.359 -4.515 4.481 1.00 93.31 111 ASP A CA 1
ATOM 896 C C . ASP A 1 111 ? -9.513 -4.432 3.204 1.00 93.31 111 ASP A C 1
ATOM 898 O O . ASP A 1 111 ? -9.598 -5.278 2.308 1.00 93.31 111 ASP A O 1
ATOM 902 N N . PHE A 1 112 ? -8.636 -3.430 3.151 1.00 94.50 112 PHE A N 1
ATOM 903 C CA . PHE A 1 112 ? -7.720 -3.231 2.037 1.00 94.50 112 PHE A CA 1
ATOM 904 C C . PHE A 1 112 ? -6.760 -4.417 1.860 1.00 94.50 112 PHE A C 1
ATOM 906 O O . PHE A 1 112 ? -6.542 -4.889 0.743 1.00 94.50 112 PHE A O 1
ATOM 913 N N . CYS A 1 113 ? -6.219 -4.940 2.959 1.00 91.88 113 CYS A N 1
ATOM 914 C CA . CYS A 1 113 ? -5.304 -6.073 2.971 1.00 91.88 113 CYS A CA 1
ATOM 915 C C . CYS A 1 113 ? -5.959 -7.354 2.455 1.00 91.88 113 CYS A C 1
ATOM 917 O O . CYS A 1 113 ? -5.315 -8.110 1.721 1.00 91.88 113 CYS A O 1
ATOM 919 N N . LEU A 1 114 ? -7.236 -7.570 2.784 1.00 89.00 114 LEU A N 1
ATOM 920 C CA . LEU A 1 114 ? -8.024 -8.686 2.261 1.00 89.00 114 LEU A CA 1
ATOM 921 C C . LEU A 1 114 ? -8.262 -8.545 0.753 1.00 89.00 114 LEU A C 1
ATOM 923 O O . LEU A 1 114 ? -8.109 -9.517 0.014 1.00 89.00 114 LEU A O 1
ATOM 927 N N . GLN A 1 115 ? -8.577 -7.336 0.283 1.00 93.25 115 GLN A N 1
ATOM 928 C CA . GLN A 1 115 ? -8.832 -7.072 -1.134 1.00 93.25 115 GLN A CA 1
ATOM 929 C C . GLN A 1 115 ? -7.572 -7.212 -2.003 1.00 93.25 115 GLN A C 1
ATOM 931 O O . GLN A 1 115 ? -7.641 -7.728 -3.118 1.00 93.25 115 GLN A O 1
ATOM 936 N N . HIS A 1 116 ? -6.419 -6.759 -1.506 1.00 91.81 116 HIS A N 1
ATOM 937 C CA . HIS A 1 116 ? -5.193 -6.609 -2.297 1.00 91.81 116 HIS A CA 1
ATOM 938 C C . HIS A 1 116 ? -4.131 -7.692 -2.059 1.00 91.81 116 HIS A C 1
ATOM 940 O O . HIS A 1 116 ? -3.005 -7.550 -2.538 1.00 91.81 116 HIS A O 1
ATOM 946 N N . GLN A 1 117 ? -4.486 -8.786 -1.373 1.00 90.00 117 GLN A N 1
ATOM 947 C CA . GLN A 1 117 ? -3.597 -9.924 -1.097 1.00 90.00 117 GLN A CA 1
ATOM 948 C C . GLN A 1 117 ? -2.272 -9.484 -0.453 1.00 90.00 117 GLN A C 1
ATOM 950 O O . GLN A 1 117 ? -1.189 -9.673 -1.015 1.00 90.00 117 GLN A O 1
ATOM 955 N N . MET A 1 118 ? -2.372 -8.864 0.724 1.00 92.88 118 MET A N 1
ATOM 956 C CA . MET A 1 118 ? -1.217 -8.422 1.508 1.00 92.88 118 MET A CA 1
ATOM 957 C C . MET A 1 118 ? -0.192 -9.547 1.715 1.00 92.88 118 MET A C 1
ATOM 959 O O . MET A 1 118 ? -0.550 -10.684 2.028 1.00 92.88 118 MET A O 1
ATOM 963 N N . LYS A 1 119 ? 1.093 -9.205 1.604 1.00 92.62 119 LYS A N 1
ATOM 964 C CA . LYS A 1 119 ? 2.212 -10.071 1.969 1.00 92.62 119 LYS A CA 1
ATOM 965 C C . LYS A 1 119 ? 3.115 -9.390 2.984 1.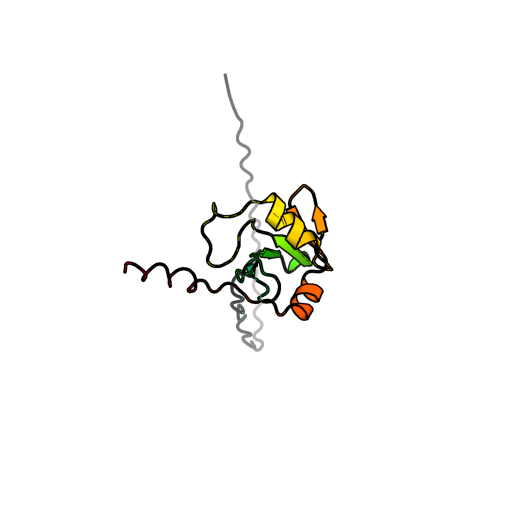00 92.62 119 LYS A C 1
ATOM 967 O O . LYS A 1 119 ? 3.374 -8.192 2.898 1.00 92.62 119 LYS A O 1
ATOM 972 N N . TYR A 1 120 ? 3.616 -10.188 3.914 1.00 90.00 120 TYR A N 1
ATOM 973 C CA . TYR A 1 120 ? 4.628 -9.768 4.869 1.00 90.00 120 TYR A CA 1
ATOM 974 C C . TYR A 1 120 ? 6.003 -9.727 4.216 1.00 90.00 120 TYR A C 1
ATOM 976 O O . TYR A 1 120 ? 6.345 -10.624 3.442 1.00 90.00 120 TYR A O 1
ATOM 984 N N . MET A 1 121 ? 6.804 -8.721 4.561 1.00 84.94 121 MET A N 1
ATOM 985 C CA . MET A 1 121 ? 8.238 -8.770 4.300 1.00 84.94 121 MET A CA 1
ATOM 986 C C . MET A 1 121 ? 8.857 -9.840 5.198 1.00 84.94 121 MET A C 1
ATOM 988 O O . MET A 1 121 ? 8.809 -9.729 6.428 1.00 84.94 121 MET A O 1
ATOM 992 N N . SER A 1 122 ? 9.430 -10.892 4.610 1.00 71.88 122 SER A N 1
ATOM 993 C CA . SER A 1 122 ? 10.252 -11.809 5.392 1.00 71.88 122 SER A CA 1
ATOM 994 C C . SER A 1 122 ? 11.578 -11.122 5.726 1.00 71.88 122 SER A C 1
ATOM 996 O O . SER A 1 122 ? 12.093 -10.300 4.965 1.00 71.88 122 SER A O 1
ATOM 998 N N . ARG A 1 123 ? 12.148 -11.430 6.894 1.00 55.78 123 ARG A N 1
ATOM 999 C CA . ARG A 1 123 ? 13.447 -10.866 7.291 1.00 55.78 123 ARG A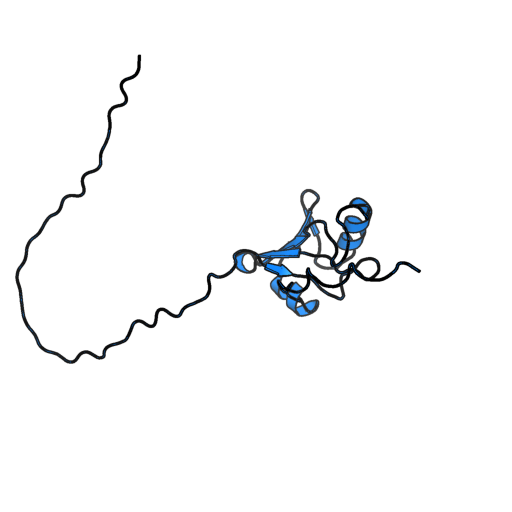 CA 1
ATOM 1000 C C . ARG A 1 123 ? 14.581 -11.378 6.386 1.00 55.78 123 ARG A C 1
ATOM 1002 O O . ARG A 1 123 ? 15.617 -10.721 6.306 1.00 55.78 123 ARG A O 1
ATOM 1009 N N . GLU A 1 124 ? 14.386 -12.509 5.704 1.00 52.88 124 GLU A N 1
ATOM 1010 C CA . GLU A 1 124 ? 15.387 -13.146 4.845 1.00 52.88 124 GLU A CA 1
ATOM 1011 C C . GLU A 1 124 ? 15.424 -12.623 3.394 1.00 52.88 124 GLU A C 1
ATOM 1013 O O . GLU A 1 124 ? 16.455 -12.766 2.739 1.00 52.88 124 GLU A O 1
ATOM 1018 N N . ASP A 1 125 ? 14.379 -11.947 2.904 1.00 50.81 125 ASP A N 1
ATOM 1019 C CA . ASP A 1 125 ? 14.313 -11.468 1.508 1.00 50.81 125 ASP A CA 1
ATOM 1020 C C . ASP A 1 125 ? 15.248 -10.279 1.194 1.00 50.81 125 ASP A C 1
ATOM 1022 O O . ASP A 1 125 ? 15.366 -9.854 0.048 1.00 50.81 125 ASP A O 1
ATOM 1026 N N . ASN A 1 126 ? 15.946 -9.733 2.193 1.00 48.34 126 ASN A N 1
ATOM 1027 C CA . ASN A 1 126 ? 16.880 -8.615 2.013 1.00 48.34 126 ASN A CA 1
ATOM 1028 C C . ASN A 1 126 ? 18.292 -9.042 1.557 1.00 48.34 126 ASN A C 1
ATOM 1030 O O . ASN A 1 126 ? 19.180 -8.193 1.500 1.00 48.34 126 ASN A O 1
ATOM 1034 N N . ASN A 1 127 ? 18.539 -10.330 1.274 1.00 44.19 127 ASN A N 1
ATOM 1035 C CA . ASN A 1 127 ? 19.901 -10.844 1.045 1.00 44.19 127 ASN A CA 1
ATOM 1036 C C . ASN A 1 127 ? 20.137 -11.575 -0.293 1.00 44.19 127 ASN A C 1
ATOM 1038 O O . ASN A 1 127 ? 21.156 -12.241 -0.458 1.00 44.19 127 ASN A O 1
ATOM 1042 N N . VAL A 1 128 ? 19.230 -11.462 -1.263 1.00 48.38 128 VAL A N 1
ATOM 1043 C CA . VAL A 1 128 ? 19.383 -12.079 -2.596 1.00 48.38 128 VAL A CA 1
ATOM 1044 C C . VAL A 1 128 ? 18.732 -11.112 -3.594 1.00 48.38 128 VAL A C 1
ATOM 1046 O O . VAL A 1 128 ? 17.526 -10.940 -3.567 1.00 48.38 128 VAL A O 1
ATOM 1049 N N . ASP A 1 129 ? 19.445 -10.207 -4.268 1.00 47.25 129 ASP A N 1
ATOM 1050 C CA . ASP A 1 129 ? 19.960 -10.433 -5.628 1.00 47.25 129 ASP A CA 1
ATOM 1051 C C . ASP A 1 129 ? 20.717 -9.176 -6.137 1.00 47.25 129 ASP A C 1
ATOM 1053 O O . ASP A 1 129 ? 20.355 -8.547 -7.129 1.00 47.25 129 ASP A O 1
ATOM 1057 N N . PHE A 1 130 ? 21.795 -8.761 -5.459 1.00 46.66 130 PHE A N 1
ATOM 1058 C CA . PHE A 1 130 ? 22.762 -7.802 -6.041 1.00 46.66 130 PHE A CA 1
ATOM 1059 C C . PHE A 1 130 ? 23.971 -8.486 -6.697 1.00 46.66 130 P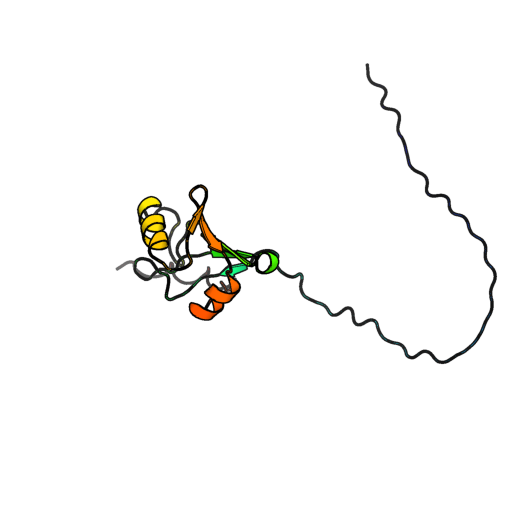HE A C 1
ATOM 1061 O O . PHE A 1 130 ? 24.919 -7.824 -7.126 1.00 46.66 130 PHE A O 1
ATOM 1068 N N . ALA A 1 131 ? 23.939 -9.812 -6.822 1.00 48.78 131 ALA A N 1
ATOM 1069 C CA . ALA A 1 131 ? 24.913 -10.558 -7.600 1.00 48.78 131 ALA A CA 1
ATOM 1070 C C . ALA A 1 131 ? 24.335 -10.858 -8.991 1.00 48.78 131 ALA A C 1
ATOM 1072 O O . ALA A 1 131 ? 23.247 -11.402 -9.108 1.00 48.78 131 ALA A O 1
ATOM 1073 N N . PHE A 1 132 ? 25.122 -10.556 -10.025 1.00 47.50 132 PHE A N 1
ATOM 1074 C CA . PHE A 1 132 ? 24.922 -10.873 -11.448 1.00 47.50 132 PHE A CA 1
ATOM 1075 C C . PHE A 1 132 ? 24.155 -9.862 -12.314 1.00 47.50 132 PHE A C 1
ATOM 1077 O O . PHE A 1 132 ? 23.046 -10.102 -12.780 1.00 47.50 132 PHE A O 1
ATOM 1084 N N . LYS A 1 133 ? 24.890 -8.841 -12.770 1.00 37.78 133 LYS A N 1
ATOM 1085 C CA . LYS A 1 133 ? 25.269 -8.786 -14.196 1.00 37.78 133 LYS A CA 1
ATOM 1086 C C . LYS A 1 133 ? 26.451 -7.840 -14.417 1.00 37.78 133 LYS A C 1
ATOM 1088 O O . LYS A 1 133 ? 26.291 -6.633 -14.552 1.00 37.78 133 LYS A O 1
ATOM 1093 N N . LYS A 1 134 ? 27.652 -8.414 -14.482 1.00 41.66 134 LYS A N 1
ATOM 1094 C CA . LYS A 1 134 ? 28.758 -7.846 -15.253 1.00 41.66 134 LYS A CA 1
ATOM 1095 C C . LYS A 1 134 ? 28.941 -8.796 -16.435 1.00 41.66 134 LYS A C 1
ATOM 1097 O O . LYS A 1 134 ? 29.409 -9.914 -16.240 1.00 41.66 134 LYS A O 1
ATOM 1102 N N . ILE A 1 135 ? 28.447 -8.392 -17.601 1.00 47.38 135 ILE A N 1
ATOM 1103 C CA . ILE A 1 135 ? 28.865 -8.922 -18.902 1.00 47.38 135 ILE A CA 1
ATOM 1104 C C . ILE A 1 135 ? 29.475 -7.732 -19.624 1.00 47.38 135 ILE A C 1
ATOM 1106 O O . ILE A 1 135 ? 28.805 -6.674 -19.615 1.00 47.38 135 ILE A O 1
#

Organism: NCBI:txid28085

Sequence (135 aa):
MKRFSTLFFSPKEESLNSPIKTEGNVPNYKKSAENTSPQRIVEEVYFPQISFLGCPFIWYYYPFHDLAIWTGHLYGTPQDNFNLKTLLTKLQTIPGVSIENGEAVIRKAGDFCLQHQMKYMSREDNNVDFAFKKI

Secondary structure (DSSP, 8-state):
---PPP----------------------------------S-EEEEEEEEEETTEEEEEEEEGGGTEEEEEEEETTS-TTSS-HHHHHHHHHTSTTEEEETTEEEEESHHHHHHHTT-EEPPTTGGGS-S-----

pLDDT: mean 73.58, std 22.47, range [33.47, 96.94]

Foldseek 3Di:
DDDDDDDDDDDDDDDDDDDDDDDDDDPPPPPPPVCPPPPPQWFWKWQQVCDDPSFTFIWTDGPVQLKIWTPCDTPPDDNPDDDSVVSVVSLCVDPQWDQDPNIIMGHNNVVVCVVRVMDTDDPPPVPDDPDDDDD

Radius of gyration: 26.71 Å; chains: 1; bounding box: 39×58×80 Å

=== Feature glossary ===
The record interleaves many kinds of information about one protein. Here is each kind framed as the question it answers.

Q: Are the domains correctly placed relative to each other?
A: Predicted aligned error is AlphaFold's pairwise confidence. Unlike pLDDT (per-residue), PAE is per-residue-pair and captures whether two parts of the structure are correctly placed relative to each other. Units are ångströms of expected positional error.

Q: Which residues are in helices, strands, or loops?
A: Eight-state secondary structure (DSSP): H is the canonical α-helix, G the tighter 3₁₀-helix, I the wider π-helix; E/B are β-structure, T and S are turns and bends, and '-' is everything else. DSSP derives these from the pattern of main-chain N–H···O=C hydrogen bonds, not from the sequence.

Q: What if only a Cα trace is available?
A: P-SEA three-state annotation labels each residue as helix, strand, or coil based purely on the geometry of the Cα trace. It serves as a fallback when the full backbone (and thus DSSP) is unavailable.

Q: What are the backbone torsion angles?
A: φ (phi) and ψ (psi) are the two rotatable backbone dihedrals per residue: φ is the C(i-1)–N–Cα–C torsion, ψ is the N–Cα–C–N(i+1) torsion, both in degrees on (−180°, 180°]. α-helical residues cluster near (−60°, −45°); β-strand residues near (−120°, +130°). A Ramachandran plot is simply a scatter of (φ, ψ) for every residue.

Q: What known structures does this most resemble?
A: Structural nearest neighbors (via Foldseek easy-search vs the PDB). Reported per hit: target PDB id, E-value, and alignment TM-score. A TM-score above ~0.5 is the conventional threshold for 'same fold'.

Q: What family and function is it annotated with?
A: Database cross-references. InterPro integrates a dozen domain/family signature databases into unified entries with residue-range hits. GO terms attach function/process/location labels with evidence codes. CATH codes position the fold in a four-level structural taxonomy. Organism is the NCBI-taxonomy species name.

Q: Which residues are buried vs exposed?
A: Solvent accessibility: the surface area of each residue that a 1.4 Å water probe can touch, in Å². When only backbone atoms are present the absolute values are lower than full-atom SASA (side chains contribute most of the area) and are flagged as backbone-only.

Q: What do the diagnostic plots show?
A: Three diagnostic plots accompany the record. The Cα contact map visualizes the tertiary structure as a 2D adjacency matrix (8 Å cutoff, sequence-local contacts suppressed). The Ramachandran plot shows the distribution of backbone (φ, ψ) torsions, with points in the α and β basins reflecting secondary structure content. The PAE plot shows AlphaFold's inter-residue confidence as a color matrix.

Q: What is the amino-acid chain?
A: The amino-acid sequence is the protein's primary structure: the linear order of residues from the N-terminus to the C-terminus, written in one-letter code. Everything else here — the 3D coordinates, the secondary structure, the domain annotations — is ultimately a consequence of this string.

Q: What do the rendered images show?
A: The six renders are orthographic views along the three Cartesian axes in both directions. Representation (cartoon, sticks, or surface) and color scheme (sequence-rainbow or by-chain) vary across proteins so the training set covers all the common visualization conventions.

Q: Where is each backbone atom in 3D?
A: The mmCIF table is the protein's shape written out atom by atom. For each backbone N, Cα, C, and carbonyl O, it records an (x, y, z) coordinate triple in Å plus the residue type, chain letter, and residue number.

Q: How mobile is each atom in the crystal?
A: For experimental (PDB) structures, the B-factor (temperature factor) quantifies the positional spread of each atom in the crystal — a combination of thermal vibration and static disorder — in units of Å². High B-factors mark flexible loops or poorly resolved regions; low B-factors mark the rigid, well-ordered core.

Q: How big and how compact is the whole molecule?
A: Three whole-structure scalars: the radius of gyration (RMS distance of Cα from centroid, in Å), the count of Cα–Cα contacts (pairs closer than 8 Å and separated by more than four residues in sequence — i.e. tertiary, not local, contacts), and the bounding-box dimensions. Together they distinguish compact globular folds from extended fibres or disordered chains.

Q: What does the local fold look like, residue by residue?
A: A 3Di character summarizes, for each residue, the relative orientation of the Cα frame of its nearest spatial neighbor. Because it encodes fold topology rather than chemistry, 3Di alignments detect remote structural similarity that sequence alignment misses.

Q: How confident is the AlphaFold model at each residue?
A: For AlphaFold models, the B-factor field carries pLDDT — the model's own estimate of local accuracy on a 0–100 scale. Regions with pLDDT<50 should be treated as essentially unmodeled; they often correspond to intrinsically disordered segments.